Protein AF-A0A3C0I2M1-F1 (afdb_monomer)

Foldseek 3Di:
DKKKKFQEFDPQADLPQQLVLCCPQQVDDSVRSNVQSVCRVVRHMDIGDGPPVSPSVVSQVSNVVNGIDIDMQDPVNVVVVVVVVVVVVVVVVVVVVVVVVVVVVVVD

Secondary structure (DSSP, 8-state):
-EEEEEEEE-TT--HHHHHHHHHHHH---HHHHHHHHHHHHTT--EEEEE-GGG-HHHHHHHHHHTTEEEEEE-HHHHHHHHHHHHHHHHHHHHHHHHHHHHHHHTT-

Structure (mmCIF, N/CA/C/O backbone):
data_AF-A0A3C0I2M1-F1
#
_entry.id   AF-A0A3C0I2M1-F1
#
loop_
_atom_site.group_PDB
_atom_site.id
_atom_site.type_symbol
_atom_site.label_atom_id
_atom_site.label_alt_id
_atom_site.label_comp_id
_atom_site.label_asym_id
_atom_site.label_entity_id
_atom_site.label_seq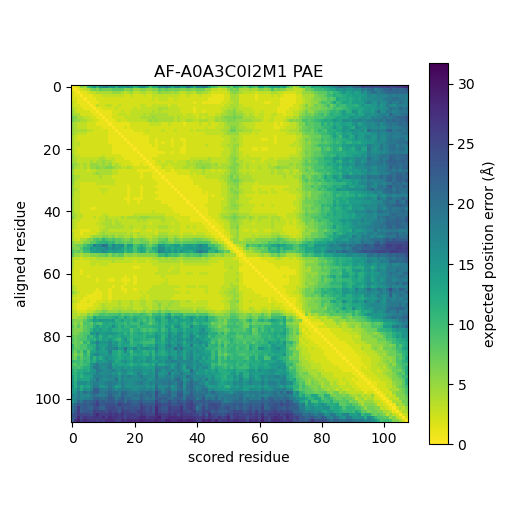_id
_atom_site.pdbx_PDB_ins_code
_atom_site.Cartn_x
_atom_site.Cartn_y
_atom_site.Cartn_z
_atom_site.occupancy
_atom_site.B_iso_or_equiv
_atom_site.auth_seq_id
_atom_site.auth_comp_id
_atom_site.auth_asym_id
_atom_site.auth_atom_id
_atom_site.pdbx_PDB_model_num
ATOM 1 N N . MET A 1 1 ? -0.843 17.897 -2.811 1.00 67.12 1 MET A N 1
ATOM 2 C CA . MET A 1 1 ? -0.129 16.607 -2.749 1.00 67.12 1 MET A CA 1
ATOM 3 C C . MET A 1 1 ? -1.148 15.492 -2.835 1.00 67.12 1 MET A C 1
ATOM 5 O O . MET A 1 1 ? -2.167 15.573 -2.156 1.00 67.12 1 MET A O 1
ATOM 9 N N . THR A 1 2 ? -0.895 14.501 -3.681 1.00 79.88 2 THR A N 1
ATOM 10 C CA . THR A 1 2 ? -1.776 13.345 -3.873 1.00 79.88 2 THR A CA 1
ATOM 11 C C . THR A 1 2 ? -1.114 12.144 -3.218 1.00 79.88 2 THR A C 1
ATOM 13 O O . THR A 1 2 ? 0.067 11.892 -3.444 1.00 79.88 2 THR A O 1
ATOM 16 N N . LYS A 1 3 ? -1.846 11.421 -2.372 1.00 86.94 3 LYS A N 1
ATOM 17 C CA . LYS A 1 3 ? -1.317 10.224 -1.718 1.00 86.94 3 LYS A CA 1
ATOM 18 C C . LYS A 1 3 ? -1.852 8.981 -2.406 1.00 86.94 3 LYS A C 1
ATOM 20 O O . LYS A 1 3 ? -3.033 8.921 -2.740 1.00 86.94 3 LYS A O 1
ATOM 25 N N . VAL A 1 4 ? -0.997 7.985 -2.582 1.00 91.00 4 VAL A N 1
ATOM 26 C CA . VAL A 1 4 ? -1.414 6.620 -2.900 1.00 91.00 4 VAL A CA 1
ATOM 27 C C . VAL A 1 4 ? -1.302 5.809 -1.622 1.00 91.00 4 VAL A C 1
ATOM 29 O O . VAL A 1 4 ? -0.255 5.813 -0.980 1.00 91.00 4 VAL A O 1
ATOM 32 N N . VAL A 1 5 ? -2.384 5.143 -1.237 1.00 92.88 5 VAL A N 1
ATOM 33 C CA . VAL A 1 5 ? -2.415 4.271 -0.064 1.00 92.88 5 VAL A CA 1
ATOM 34 C C . VAL A 1 5 ? -2.608 2.846 -0.536 1.00 92.88 5 VAL A C 1
ATOM 36 O O . VAL A 1 5 ? -3.647 2.537 -1.119 1.00 92.88 5 VAL A O 1
ATOM 39 N N . LEU A 1 6 ? -1.618 1.996 -0.285 1.00 94.94 6 LEU A N 1
ATOM 40 C CA . LEU A 1 6 ? -1.737 0.549 -0.447 1.00 94.94 6 LEU A CA 1
ATOM 41 C C . LEU A 1 6 ? -2.109 -0.033 0.913 1.00 94.94 6 LEU A C 1
ATOM 43 O O . LEU A 1 6 ? -1.462 0.292 1.905 1.00 94.94 6 LEU A O 1
ATOM 47 N N . TYR A 1 7 ? -3.167 -0.828 0.988 1.00 94.38 7 TYR A N 1
ATOM 48 C CA . TYR A 1 7 ? -3.694 -1.313 2.267 1.00 94.38 7 TYR A CA 1
ATOM 49 C C . TYR A 1 7 ? -3.889 -2.825 2.322 1.00 94.38 7 TYR A C 1
ATOM 51 O O . TYR A 1 7 ? -4.126 -3.342 3.406 1.00 94.38 7 TYR A O 1
ATOM 59 N N . ASP A 1 8 ? -3.793 -3.517 1.189 1.00 95.75 8 ASP A N 1
ATOM 60 C CA . ASP A 1 8 ? -3.903 -4.973 1.139 1.00 95.75 8 ASP A CA 1
ATOM 61 C C . ASP A 1 8 ? -3.156 -5.531 -0.085 1.00 95.75 8 ASP A C 1
ATOM 63 O O . ASP A 1 8 ? -2.612 -4.776 -0.903 1.00 95.75 8 ASP A O 1
ATOM 67 N N . TRP A 1 9 ? -3.127 -6.852 -0.219 1.00 96.62 9 TRP A N 1
ATOM 68 C CA . TRP A 1 9 ? -2.563 -7.573 -1.354 1.00 96.62 9 TRP A CA 1
ATOM 69 C C . TRP A 1 9 ? -3.404 -8.809 -1.691 1.00 96.62 9 TRP A C 1
ATOM 71 O O . TRP A 1 9 ? -4.152 -9.328 -0.870 1.00 96.62 9 TRP A O 1
ATOM 81 N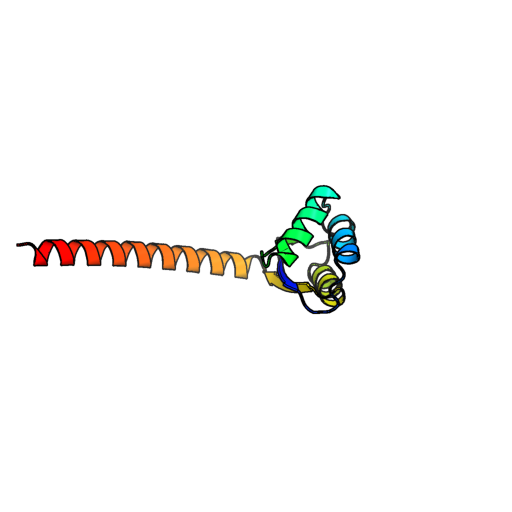 N . GLN A 1 10 ? -3.284 -9.293 -2.925 1.00 95.25 10 GLN A N 1
ATOM 82 C CA . GLN A 1 10 ? -4.031 -10.454 -3.417 1.00 95.25 10 GLN A CA 1
ATOM 83 C C . GLN A 1 10 ? -3.102 -11.582 -3.895 1.00 95.25 10 GLN A C 1
ATOM 85 O O . GLN A 1 10 ? -1.933 -11.325 -4.211 1.00 95.25 10 GLN A O 1
ATOM 90 N N . PRO A 1 11 ? -3.583 -12.840 -3.984 1.00 93.94 11 PRO A N 1
ATOM 91 C CA . PRO A 1 11 ? -2.798 -13.944 -4.530 1.00 93.94 11 PRO A CA 1
ATOM 92 C C . PRO A 1 11 ? -2.176 -13.598 -5.890 1.00 93.94 11 PRO A C 1
ATOM 94 O O . PRO A 1 11 ? -2.822 -13.006 -6.751 1.00 93.94 11 PRO A O 1
ATOM 97 N N . GLY A 1 12 ? -0.902 -13.955 -6.072 1.00 92.38 12 GLY A N 1
ATOM 98 C CA . GLY A 1 12 ? -0.101 -13.507 -7.219 1.00 92.38 12 GLY A CA 1
ATOM 99 C C . GLY A 1 12 ? 0.684 -12.213 -6.972 1.00 92.38 12 GLY A C 1
ATOM 100 O O . GLY A 1 12 ? 1.363 -11.738 -7.882 1.00 92.38 12 GLY A O 1
ATOM 101 N N . PHE A 1 13 ? 0.645 -11.667 -5.750 1.00 95.75 13 PHE A N 1
ATOM 102 C CA . PHE A 1 13 ? 1.383 -10.462 -5.385 1.00 95.75 13 PHE A CA 1
ATOM 103 C C . PHE A 1 13 ? 2.898 -10.574 -5.620 1.00 95.75 13 PHE A C 1
ATOM 105 O O . PHE A 1 13 ? 3.605 -11.391 -5.020 1.00 95.75 13 PHE A O 1
ATOM 112 N N . ASN A 1 14 ? 3.424 -9.693 -6.472 1.00 96.31 14 ASN A N 1
ATOM 113 C CA . ASN A 1 14 ? 4.830 -9.670 -6.846 1.00 96.31 14 ASN A CA 1
ATOM 114 C C . ASN A 1 14 ? 5.624 -8.668 -5.996 1.00 96.31 14 ASN A C 1
ATOM 116 O O . ASN A 1 14 ? 5.894 -7.532 -6.398 1.00 96.31 14 ASN A O 1
ATOM 120 N N . LYS A 1 15 ? 6.083 -9.140 -4.832 1.00 94.25 15 LYS A N 1
ATOM 121 C CA . LYS A 1 15 ? 6.893 -8.363 -3.878 1.00 94.25 15 LYS A CA 1
ATOM 122 C C . LYS A 1 15 ? 8.157 -7.736 -4.485 1.00 94.25 15 LYS A C 1
ATOM 124 O O . LYS A 1 15 ? 8.544 -6.629 -4.113 1.00 94.25 15 LYS A O 1
ATOM 129 N N . VAL A 1 16 ? 8.810 -8.427 -5.424 1.00 95.62 16 VAL A N 1
ATOM 130 C CA . VAL A 1 16 ? 10.063 -7.958 -6.044 1.00 95.62 16 VAL A CA 1
ATOM 131 C C . VAL A 1 16 ? 9.776 -6.817 -7.012 1.00 95.62 16 VAL A C 1
ATOM 133 O O . VAL A 1 16 ? 10.491 -5.813 -7.019 1.00 95.62 16 VAL A O 1
ATOM 136 N N . ALA A 1 17 ? 8.719 -6.950 -7.812 1.00 95.69 17 ALA A N 1
ATOM 137 C CA . ALA A 1 17 ? 8.294 -5.900 -8.721 1.00 95.69 17 ALA A CA 1
ATOM 138 C C . ALA A 1 17 ? 7.777 -4.673 -7.960 1.00 95.69 17 ALA A C 1
ATOM 140 O O . ALA A 1 17 ? 8.145 -3.560 -8.330 1.00 95.69 17 ALA A O 1
ATOM 141 N N . LEU A 1 18 ? 7.030 -4.850 -6.858 1.00 94.75 18 LEU A N 1
ATOM 142 C CA . LEU A 1 18 ? 6.574 -3.709 -6.057 1.00 94.75 18 LEU A CA 1
ATOM 143 C C . LEU A 1 18 ? 7.760 -2.973 -5.421 1.00 94.75 18 LEU A C 1
ATOM 145 O O . LEU A 1 18 ? 7.818 -1.747 -5.463 1.00 94.75 18 LEU A O 1
ATOM 149 N N . ASN A 1 19 ? 8.753 -3.700 -4.902 1.00 96.12 19 ASN A N 1
ATOM 150 C CA . ASN A 1 19 ? 9.980 -3.085 -4.394 1.00 96.12 19 ASN A CA 1
ATOM 151 C C . ASN A 1 19 ? 10.671 -2.223 -5.468 1.00 96.12 19 ASN A C 1
ATOM 153 O O . ASN A 1 19 ? 11.060 -1.090 -5.193 1.00 96.12 19 ASN A O 1
ATOM 157 N N . ARG A 1 20 ? 10.782 -2.728 -6.705 1.00 95.25 20 ARG A N 1
ATOM 158 C CA . ARG A 1 20 ? 11.337 -1.963 -7.835 1.00 95.25 20 ARG A CA 1
ATOM 159 C C . ARG A 1 20 ? 10.483 -0.740 -8.170 1.00 95.25 20 ARG A C 1
ATOM 161 O O . ARG A 1 20 ? 11.044 0.330 -8.380 1.00 95.25 20 ARG A O 1
ATOM 168 N N . LEU A 1 21 ? 9.156 -0.879 -8.172 1.00 93.31 21 LEU A N 1
ATOM 169 C CA . LEU A 1 21 ? 8.222 0.219 -8.425 1.00 93.31 21 LEU A CA 1
ATOM 170 C C . LEU A 1 21 ? 8.413 1.358 -7.410 1.00 93.31 21 LEU A C 1
ATOM 172 O O . LEU A 1 21 ? 8.581 2.509 -7.807 1.00 93.31 21 LEU A O 1
ATOM 176 N N . LEU A 1 22 ? 8.481 1.035 -6.114 1.00 92.31 22 LEU A N 1
ATOM 177 C CA . LEU A 1 22 ? 8.697 2.008 -5.033 1.00 92.31 22 LEU A CA 1
ATOM 178 C C . LEU A 1 22 ? 10.029 2.752 -5.168 1.00 92.31 22 LEU A C 1
ATOM 180 O O . LEU A 1 22 ? 10.103 3.961 -4.951 1.00 92.31 22 LEU A O 1
ATOM 184 N N . ARG A 1 23 ? 11.090 2.041 -5.550 1.00 92.94 23 ARG A N 1
ATOM 185 C CA . ARG A 1 23 ? 12.411 2.647 -5.750 1.00 92.94 23 ARG A CA 1
ATOM 186 C C . ARG A 1 23 ? 12.432 3.579 -6.955 1.00 92.94 23 ARG A C 1
ATOM 188 O O . ARG A 1 23 ? 12.973 4.673 -6.862 1.00 92.94 23 ARG A O 1
ATOM 195 N N . ASN A 1 24 ? 11.829 3.152 -8.062 1.00 90.44 24 ASN A N 1
ATOM 196 C CA . ASN A 1 24 ? 11.903 3.869 -9.333 1.00 90.44 24 ASN A CA 1
ATOM 197 C C . ASN A 1 24 ? 10.948 5.064 -9.403 1.00 90.44 24 ASN A C 1
ATOM 199 O O . ASN A 1 24 ? 11.286 6.069 -10.016 1.00 90.44 24 ASN A O 1
ATOM 203 N N . GLN A 1 25 ? 9.749 4.940 -8.827 1.00 88.12 25 GLN A N 1
ATOM 204 C CA . GLN A 1 25 ? 8.689 5.943 -8.982 1.00 88.12 25 GLN A CA 1
ATOM 205 C C . GLN A 1 25 ? 8.414 6.757 -7.712 1.00 88.12 25 GLN A C 1
ATOM 207 O O . GLN A 1 25 ? 7.815 7.823 -7.803 1.00 88.12 25 GLN A O 1
ATOM 212 N N . ALA A 1 26 ? 8.847 6.288 -6.537 1.00 84.62 26 ALA A N 1
ATOM 213 C CA . ALA A 1 26 ? 8.617 6.976 -5.264 1.00 84.62 26 ALA A CA 1
ATOM 214 C C . ALA A 1 26 ? 9.916 7.336 -4.515 1.00 84.62 26 ALA A C 1
ATOM 216 O O . ALA A 1 26 ? 9.859 7.775 -3.369 1.00 84.62 26 ALA A O 1
ATOM 217 N N . ASN A 1 27 ? 11.085 7.174 -5.152 1.00 86.81 27 ASN A N 1
ATOM 218 C CA . ASN A 1 27 ? 12.410 7.496 -4.599 1.00 86.81 27 ASN A CA 1
ATOM 219 C C . ASN A 1 27 ? 12.750 6.776 -3.281 1.00 86.81 27 ASN A C 1
ATOM 221 O O . ASN A 1 27 ? 13.534 7.273 -2.470 1.00 86.81 27 ASN A O 1
ATOM 225 N N . TYR A 1 28 ? 12.190 5.586 -3.051 1.00 90.00 28 TYR A N 1
ATOM 226 C CA . TYR A 1 28 ? 12.541 4.796 -1.873 1.00 90.00 28 TYR A CA 1
ATOM 227 C C . TYR A 1 28 ? 13.956 4.225 -2.024 1.00 90.00 28 TYR A C 1
ATOM 229 O O . TYR A 1 28 ? 14.352 3.751 -3.092 1.00 90.00 28 TYR A O 1
ATOM 237 N N . SER A 1 29 ? 14.706 4.180 -0.921 1.00 93.94 29 SER A N 1
ATOM 238 C CA . SER A 1 29 ? 15.910 3.348 -0.852 1.00 93.94 29 SER A CA 1
ATOM 239 C C . SER A 1 29 ? 15.535 1.861 -0.940 1.00 93.94 29 SER A C 1
ATOM 241 O O . SER A 1 29 ? 14.384 1.482 -0.711 1.00 93.94 29 SER A O 1
ATOM 243 N N . LEU A 1 30 ? 16.502 0.985 -1.226 1.00 94.25 30 LEU A N 1
ATOM 244 C CA . LEU A 1 30 ? 16.251 -0.461 -1.231 1.00 94.25 30 LEU A CA 1
ATOM 245 C C . LEU A 1 30 ? 15.719 -0.959 0.123 1.00 94.25 30 LEU A C 1
ATOM 247 O O . LEU A 1 30 ? 14.763 -1.735 0.153 1.00 94.25 30 LEU A O 1
ATOM 251 N N . ALA A 1 31 ? 16.320 -0.495 1.222 1.00 95.62 31 ALA A N 1
ATOM 252 C CA . ALA A 1 31 ? 15.920 -0.869 2.574 1.00 95.62 31 ALA A CA 1
ATOM 253 C C . ALA A 1 31 ? 14.499 -0.377 2.886 1.00 95.62 31 ALA A C 1
ATOM 255 O O . ALA A 1 31 ? 13.654 -1.169 3.298 1.00 95.62 31 ALA A O 1
ATOM 256 N N . SER A 1 32 ? 14.206 0.893 2.589 1.00 93.69 32 SER A N 1
ATOM 257 C CA . SER A 1 32 ? 12.881 1.487 2.803 1.00 93.69 32 SER A CA 1
ATOM 258 C C . SER A 1 32 ? 11.806 0.795 1.962 1.00 93.69 32 SER A C 1
ATOM 260 O O . SER A 1 32 ? 10.730 0.489 2.463 1.00 93.69 32 SER A O 1
ATOM 262 N N . ALA A 1 33 ? 12.094 0.500 0.690 1.00 93.88 33 ALA A N 1
ATOM 263 C CA . ALA A 1 33 ? 11.164 -0.204 -0.190 1.00 93.88 33 ALA A CA 1
ATOM 264 C C . ALA A 1 33 ? 10.916 -1.644 0.276 1.00 93.88 33 ALA A C 1
ATOM 266 O O . ALA A 1 33 ? 9.802 -2.147 0.166 1.00 93.88 33 ALA A O 1
ATOM 267 N N . LYS A 1 34 ? 11.947 -2.321 0.800 1.00 95.06 34 LYS A N 1
ATOM 268 C CA . LYS A 1 34 ? 11.803 -3.669 1.357 1.00 95.06 34 LYS A CA 1
ATOM 269 C C . LYS A 1 34 ? 10.899 -3.641 2.584 1.00 95.06 34 LYS A C 1
ATOM 271 O O . LYS A 1 34 ? 9.924 -4.378 2.620 1.00 95.06 34 LYS A O 1
ATOM 276 N N . GLN A 1 35 ? 11.183 -2.748 3.526 1.00 95.81 35 GLN A N 1
ATOM 277 C CA . GLN A 1 35 ? 10.382 -2.592 4.734 1.00 95.81 35 GLN A CA 1
ATOM 278 C C . GLN A 1 35 ? 8.921 -2.250 4.415 1.00 95.81 35 GLN A C 1
ATOM 280 O O . GLN A 1 35 ? 8.015 -2.778 5.052 1.00 95.81 35 GLN A O 1
ATOM 285 N N . ALA A 1 36 ? 8.684 -1.401 3.415 1.00 93.75 36 ALA A N 1
ATOM 286 C CA . ALA A 1 36 ? 7.347 -1.032 2.964 1.00 93.75 36 ALA A CA 1
ATOM 287 C C . ALA A 1 36 ? 6.557 -2.233 2.416 1.00 93.75 36 ALA A C 1
ATOM 289 O O . ALA A 1 36 ? 5.395 -2.422 2.767 1.00 93.75 36 ALA A O 1
ATOM 290 N N . VAL A 1 37 ? 7.196 -3.065 1.589 1.00 94.88 37 VAL A N 1
ATOM 291 C CA . VAL A 1 37 ? 6.581 -4.287 1.050 1.00 94.88 37 VAL A CA 1
ATOM 292 C C . VAL A 1 37 ? 6.333 -5.314 2.155 1.00 94.88 37 VAL A C 1
ATOM 294 O O . VAL A 1 37 ? 5.254 -5.893 2.203 1.00 94.88 37 VAL A O 1
ATOM 297 N N . ASP A 1 38 ? 7.296 -5.513 3.056 1.00 95.69 38 ASP A N 1
ATOM 298 C CA . ASP A 1 38 ? 7.147 -6.434 4.188 1.00 95.69 38 ASP A CA 1
ATOM 299 C C . ASP A 1 38 ? 6.009 -5.971 5.122 1.00 95.69 38 ASP A C 1
ATOM 301 O O . ASP A 1 38 ? 5.177 -6.774 5.529 1.00 95.69 38 ASP A O 1
ATOM 305 N N . SER A 1 39 ? 5.886 -4.660 5.365 1.00 93.75 39 SER A N 1
ATOM 306 C CA . SER A 1 39 ? 4.780 -4.087 6.148 1.00 93.75 39 SER A CA 1
ATOM 307 C C . SER A 1 39 ? 3.419 -4.340 5.495 1.00 93.75 39 SER A C 1
ATOM 309 O O . SER A 1 39 ? 2.466 -4.686 6.189 1.00 93.75 39 SER A O 1
ATOM 311 N N . LEU A 1 40 ? 3.325 -4.214 4.166 1.00 94.62 40 LEU A N 1
ATOM 312 C CA . LEU A 1 40 ? 2.094 -4.514 3.429 1.00 94.62 40 LEU A CA 1
ATOM 313 C C . LEU A 1 40 ? 1.709 -5.996 3.547 1.00 94.62 40 LEU A C 1
ATOM 315 O O . LEU A 1 40 ? 0.536 -6.317 3.715 1.00 94.62 40 LEU A O 1
ATOM 319 N N . LEU A 1 41 ? 2.696 -6.896 3.517 1.00 93.50 41 LEU A N 1
ATOM 320 C CA . LEU A 1 41 ? 2.478 -8.332 3.720 1.00 93.50 41 LEU A CA 1
ATOM 321 C C . LEU A 1 41 ? 2.003 -8.663 5.142 1.00 93.50 41 LEU A C 1
ATOM 323 O O . LEU A 1 41 ? 1.227 -9.597 5.319 1.00 93.50 41 LEU A O 1
ATOM 327 N N . GLU A 1 42 ? 2.421 -7.880 6.136 1.00 94.94 42 GLU A N 1
ATOM 328 C CA . GLU A 1 42 ? 1.938 -7.953 7.522 1.00 94.94 42 GLU A CA 1
ATOM 329 C C . GLU A 1 42 ? 0.539 -7.330 7.717 1.00 94.94 42 GLU A C 1
ATOM 331 O O . GLU A 1 42 ? 0.060 -7.238 8.847 1.00 94.94 42 GLU A O 1
ATOM 336 N N . GLY A 1 43 ? -0.119 -6.874 6.645 1.00 92.44 43 GLY A N 1
ATOM 337 C CA . GLY A 1 43 ? -1.440 -6.241 6.700 1.00 92.44 43 GLY A CA 1
ATOM 338 C C . GLY A 1 43 ? -1.411 -4.777 7.147 1.00 92.44 43 GLY A C 1
ATOM 339 O O . GLY A 1 43 ? -2.449 -4.208 7.487 1.00 92.44 43 GLY A O 1
ATOM 340 N N . LYS A 1 44 ? -0.235 -4.139 7.170 1.00 93.56 44 LYS A N 1
ATOM 341 C CA . LYS A 1 44 ? -0.118 -2.704 7.454 1.00 93.56 44 LYS A CA 1
ATOM 342 C C . LYS A 1 44 ? -0.338 -1.901 6.179 1.00 93.56 44 LYS A C 1
ATOM 344 O O . LYS A 1 44 ? 0.069 -2.294 5.090 1.00 93.56 44 LYS A O 1
ATOM 349 N N . SER A 1 45 ? -0.930 -0.720 6.330 1.00 91.69 45 SER A N 1
ATOM 350 C CA . SER A 1 45 ? -1.072 0.212 5.212 1.00 91.69 45 SER A CA 1
ATOM 351 C C . SER A 1 45 ? 0.226 0.973 4.938 1.00 91.69 45 SER A C 1
ATOM 353 O O . SER A 1 45 ? 0.984 1.313 5.848 1.00 91.69 45 SER A O 1
ATOM 355 N N . LEU A 1 46 ? 0.470 1.244 3.661 1.00 91.31 46 LEU A N 1
ATOM 356 C CA . LEU A 1 46 ? 1.595 2.008 3.153 1.00 91.31 46 LEU A CA 1
ATOM 357 C C . LEU A 1 46 ? 1.078 3.287 2.496 1.00 91.31 46 LEU A C 1
ATOM 359 O O . LEU A 1 46 ? 0.383 3.237 1.480 1.00 91.31 46 LEU A O 1
ATOM 363 N N . GLU A 1 47 ? 1.457 4.434 3.055 1.0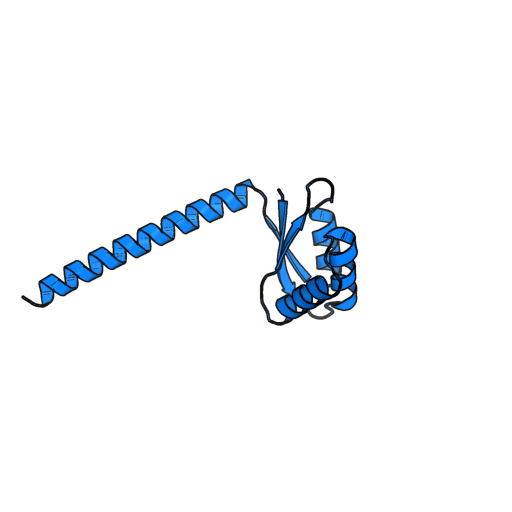0 91.19 47 GLU A N 1
ATOM 364 C CA . GLU A 1 47 ? 1.194 5.743 2.460 1.00 91.19 47 GLU A CA 1
ATOM 365 C C . GLU A 1 47 ? 2.384 6.202 1.622 1.00 91.19 47 GLU A C 1
ATOM 367 O O . GLU A 1 47 ? 3.508 6.310 2.112 1.00 91.19 47 GLU A O 1
ATOM 372 N N . ILE A 1 48 ? 2.121 6.518 0.359 1.00 88.88 48 ILE A N 1
ATOM 373 C CA . ILE A 1 48 ? 3.126 6.958 -0.600 1.00 88.88 48 ILE A CA 1
ATOM 374 C C . ILE A 1 48 ? 2.724 8.345 -1.074 1.00 88.88 48 ILE A C 1
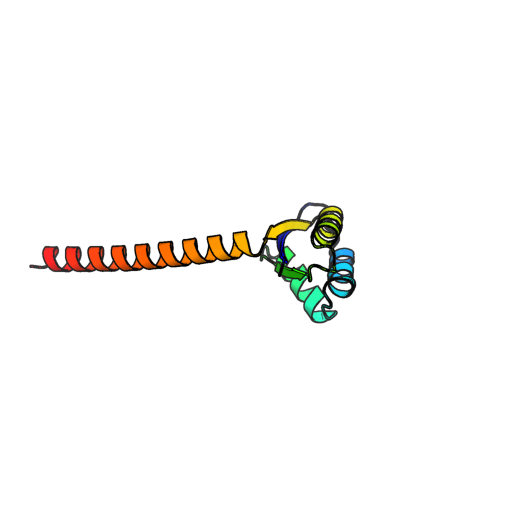ATOM 376 O O . ILE A 1 48 ? 1.657 8.542 -1.664 1.00 88.88 48 ILE A O 1
ATOM 380 N N . VAL A 1 49 ? 3.579 9.327 -0.803 1.00 83.25 49 VAL A N 1
ATOM 381 C CA . VAL A 1 49 ? 3.404 10.679 -1.332 1.00 83.25 49 VAL A CA 1
ATOM 382 C C . VAL A 1 49 ? 3.948 10.681 -2.752 1.00 83.25 49 VAL A C 1
ATOM 384 O O . VAL A 1 49 ? 5.155 10.603 -2.957 1.00 83.25 49 VAL A O 1
ATOM 387 N N . VAL A 1 50 ? 3.048 10.746 -3.730 1.00 78.00 50 VAL A N 1
ATOM 388 C CA . VAL A 1 50 ? 3.417 10.827 -5.143 1.00 78.00 50 VAL A CA 1
ATOM 389 C C . VAL A 1 50 ? 3.184 12.261 -5.584 1.00 78.00 50 VAL A C 1
ATOM 391 O O . VAL A 1 50 ? 2.081 12.799 -5.438 1.00 78.00 50 VAL A O 1
ATOM 394 N N . ASP A 1 51 ? 4.227 12.909 -6.097 1.00 73.06 51 ASP A N 1
ATOM 395 C CA . ASP A 1 51 ? 4.054 14.248 -6.642 1.00 73.06 51 ASP A CA 1
ATOM 396 C C . ASP A 1 51 ? 3.104 14.195 -7.849 1.00 73.06 51 ASP A C 1
ATOM 398 O O . ASP A 1 51 ? 3.028 13.215 -8.590 1.00 73.06 51 ASP A O 1
ATOM 402 N N . SER A 1 52 ? 2.347 15.263 -8.046 1.00 65.44 52 SER A N 1
ATOM 403 C CA . SER A 1 52 ? 1.331 15.403 -9.090 1.00 65.44 52 SER A CA 1
ATOM 404 C C . SER A 1 52 ? 1.923 15.153 -10.485 1.00 65.44 52 SER A C 1
ATOM 406 O O . SER A 1 52 ? 1.256 14.587 -11.351 1.00 65.44 52 SER A O 1
ATOM 408 N N . ALA A 1 53 ? 3.201 15.504 -10.671 1.00 64.06 53 ALA A N 1
ATOM 409 C CA . ALA A 1 53 ? 3.978 15.244 -11.882 1.00 64.06 53 ALA A CA 1
ATOM 410 C C . ALA A 1 53 ? 4.202 13.742 -12.166 1.00 64.06 53 ALA A C 1
ATOM 412 O O . ALA A 1 53 ? 4.323 13.346 -13.323 1.00 64.06 53 ALA A O 1
ATOM 413 N N . TYR A 1 54 ? 4.190 12.894 -11.134 1.00 64.38 54 TYR A N 1
ATOM 414 C CA . TYR A 1 54 ? 4.489 11.458 -11.202 1.00 64.38 54 TYR A CA 1
ATOM 415 C C . TYR A 1 54 ? 3.260 10.571 -11.448 1.00 64.38 54 TYR A C 1
ATOM 417 O O . TYR A 1 54 ? 3.318 9.360 -11.267 1.00 64.38 54 TYR A O 1
ATOM 425 N N . ARG A 1 55 ? 2.143 11.154 -11.905 1.00 83.19 55 ARG A N 1
ATOM 426 C CA . ARG A 1 55 ? 0.925 10.429 -12.315 1.00 83.19 55 ARG A CA 1
ATOM 427 C C . ARG A 1 55 ? 0.481 9.385 -11.267 1.00 83.19 55 ARG A C 1
ATOM 429 O O . ARG A 1 55 ? 0.539 8.187 -11.537 1.00 83.19 55 ARG A O 1
ATOM 436 N N . PRO A 1 56 ? -0.071 9.811 -10.116 1.00 87.31 56 PRO A N 1
ATOM 437 C CA . PRO A 1 56 ? -0.502 8.913 -9.033 1.00 87.31 56 PRO A CA 1
ATOM 438 C C . PRO A 1 56 ? -1.413 7.754 -9.478 1.00 87.31 56 PRO A C 1
ATOM 440 O O . PRO A 1 56 ? -1.369 6.668 -8.909 1.00 87.31 56 PRO A O 1
ATOM 443 N N . LYS A 1 57 ? -2.218 7.970 -10.530 1.00 89.44 57 LYS A N 1
ATOM 444 C CA . LYS A 1 57 ? -3.044 6.932 -11.170 1.00 89.44 57 LYS A CA 1
ATOM 445 C C . LYS A 1 57 ? -2.222 5.846 -11.861 1.00 89.44 57 LYS A C 1
ATOM 447 O O 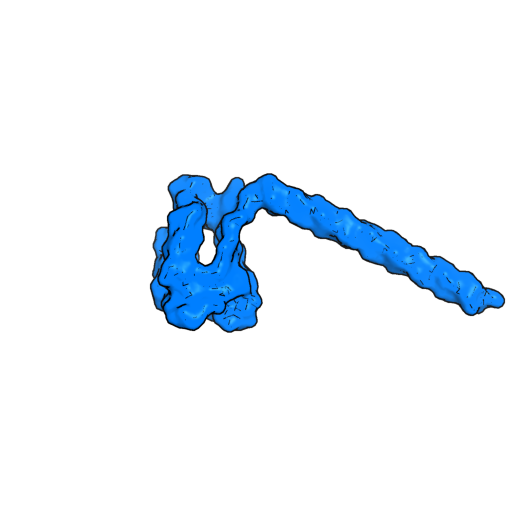. LYS A 1 57 ? -2.562 4.680 -11.729 1.00 89.44 57 LYS A O 1
ATOM 452 N N . ALA A 1 58 ? -1.163 6.217 -12.579 1.00 90.25 58 ALA A N 1
ATOM 453 C CA . ALA A 1 58 ? -0.288 5.253 -13.240 1.00 90.25 58 ALA A CA 1
ATOM 454 C C . ALA A 1 58 ? 0.439 4.395 -12.200 1.00 90.25 58 ALA A C 1
ATOM 456 O O . ALA A 1 58 ? 0.368 3.176 -12.278 1.00 90.25 58 ALA A O 1
ATOM 457 N N . PHE A 1 59 ? 0.997 5.030 -11.163 1.00 91.88 59 PHE A N 1
ATOM 458 C CA . PHE A 1 59 ? 1.616 4.316 -10.045 1.00 91.88 59 PHE A CA 1
ATOM 459 C C . PHE A 1 59 ? 0.649 3.312 -9.396 1.00 91.88 59 PHE A C 1
ATOM 461 O O . PHE A 1 59 ? 1.008 2.159 -9.167 1.00 91.88 59 PHE A O 1
ATOM 468 N N . LEU A 1 60 ? -0.591 3.733 -9.102 1.00 93.62 60 LEU A N 1
ATOM 469 C CA . LEU A 1 60 ? -1.585 2.844 -8.499 1.00 93.62 60 LEU A CA 1
ATOM 470 C C . LEU A 1 60 ? -1.949 1.684 -9.438 1.00 93.62 60 LEU A C 1
ATOM 472 O O . LEU A 1 60 ? -2.038 0.552 -8.979 1.00 93.62 60 LEU A O 1
ATOM 476 N N . ASN A 1 61 ? -2.130 1.943 -10.734 1.00 94.44 61 ASN A N 1
ATOM 477 C CA . ASN A 1 61 ? -2.435 0.896 -11.711 1.00 94.44 61 ASN A CA 1
ATOM 478 C C . ASN A 1 61 ? -1.298 -0.126 -11.820 1.00 94.44 61 ASN A C 1
ATOM 480 O O . ASN A 1 61 ? -1.560 -1.328 -11.815 1.00 94.44 61 ASN A O 1
ATOM 484 N N . ASP A 1 62 ? -0.049 0.344 -11.856 1.00 94.44 62 ASP A N 1
ATOM 485 C CA . ASP A 1 62 ?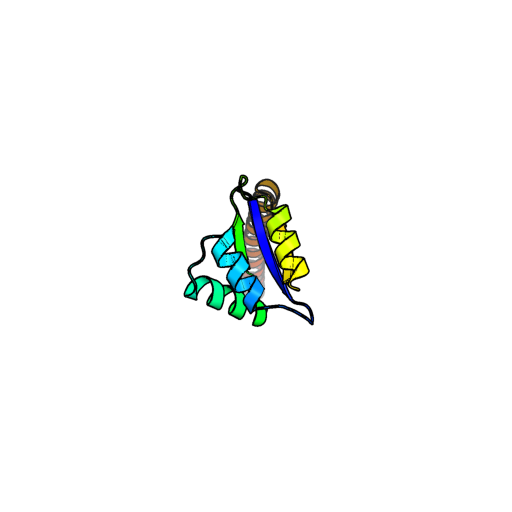 1.129 -0.518 -11.834 1.00 94.44 62 ASP A CA 1
ATOM 486 C C . ASP A 1 62 ? 1.120 -1.368 -10.559 1.00 94.44 62 ASP A C 1
ATOM 488 O O . ASP A 1 62 ? 1.195 -2.590 -10.637 1.00 94.44 62 ASP A O 1
ATOM 492 N N . ALA A 1 63 ? 0.925 -0.758 -9.386 1.00 93.81 63 ALA A N 1
ATOM 493 C CA . ALA A 1 63 ? 0.856 -1.481 -8.116 1.00 93.81 63 ALA A CA 1
ATOM 494 C C . ALA A 1 63 ? -0.271 -2.534 -8.096 1.00 93.81 63 ALA A C 1
ATOM 496 O O . ALA A 1 63 ? -0.045 -3.660 -7.647 1.00 93.81 63 ALA A O 1
ATOM 497 N N . ILE A 1 64 ? -1.453 -2.209 -8.631 1.00 95.12 64 ILE A N 1
ATOM 498 C CA . ILE A 1 64 ? -2.589 -3.139 -8.737 1.00 95.12 64 ILE A CA 1
ATOM 499 C C . ILE A 1 64 ? -2.262 -4.314 -9.660 1.00 95.12 64 ILE A C 1
ATOM 501 O O . ILE A 1 64 ? -2.539 -5.461 -9.312 1.00 95.12 64 ILE A O 1
ATOM 505 N N . SER A 1 65 ? -1.611 -4.061 -10.800 1.00 96.00 65 SER A N 1
ATOM 506 C CA . SER A 1 65 ? -1.171 -5.122 -11.720 1.00 96.00 65 SER A CA 1
ATOM 507 C C . SER A 1 65 ? -0.184 -6.101 -11.073 1.00 96.00 65 SER A C 1
ATOM 509 O O . SER A 1 65 ? -0.110 -7.266 -11.458 1.00 96.00 65 SER A O 1
ATOM 511 N N . LEU A 1 66 ? 0.540 -5.642 -10.048 1.00 95.94 66 LEU A N 1
ATOM 512 C CA . LEU A 1 66 ? 1.464 -6.447 -9.256 1.00 95.94 66 LEU A CA 1
ATOM 513 C C . LEU A 1 66 ? 0.782 -7.165 -8.087 1.00 95.94 66 LEU A C 1
ATOM 515 O O . LEU A 1 66 ? 1.476 -7.816 -7.312 1.00 95.94 66 LEU A O 1
ATOM 519 N N . GLY A 1 67 ? -0.539 -7.049 -7.945 1.00 94.88 67 GLY A N 1
ATOM 520 C CA . GLY A 1 67 ? -1.329 -7.685 -6.894 1.00 94.88 67 GLY A CA 1
ATOM 521 C C . GLY A 1 67 ? -1.458 -6.874 -5.604 1.00 94.88 67 GLY A C 1
ATOM 522 O O . GLY A 1 67 ? -1.821 -7.447 -4.582 1.00 94.88 67 GLY A O 1
ATOM 523 N N . ALA A 1 68 ? -1.132 -5.578 -5.605 1.00 95.44 68 ALA A N 1
ATOM 524 C CA . ALA A 1 68 ? -1.445 -4.705 -4.475 1.00 95.44 68 ALA A CA 1
ATOM 525 C C . ALA A 1 68 ? -2.901 -4.223 -4.550 1.00 95.44 68 ALA A C 1
ATOM 527 O O . ALA A 1 68 ? -3.472 -4.084 -5.629 1.00 95.44 68 ALA A O 1
ATOM 528 N N . VAL A 1 69 ? -3.486 -3.889 -3.407 1.00 95.50 69 VAL A N 1
ATOM 529 C CA . VAL A 1 69 ? -4.792 -3.235 -3.317 1.00 95.50 69 VAL A CA 1
ATOM 530 C C . VAL A 1 69 ? -4.588 -1.859 -2.705 1.00 95.50 69 VAL A C 1
ATOM 532 O O . VAL A 1 69 ? -3.929 -1.705 -1.673 1.00 95.50 69 VAL A O 1
ATOM 535 N N . GLY A 1 70 ? -5.136 -0.834 -3.350 1.00 94.25 70 GLY A N 1
ATOM 536 C CA . GLY A 1 70 ? -4.921 0.534 -2.914 1.00 94.25 70 GLY A CA 1
ATOM 537 C C . GLY A 1 70 ? -5.905 1.536 -3.487 1.00 94.25 70 GLY A C 1
ATOM 538 O O . GLY A 1 70 ? -6.734 1.225 -4.339 1.00 94.25 70 GLY A O 1
ATOM 539 N N . LYS A 1 71 ? -5.791 2.771 -3.006 1.00 92.94 71 LYS A N 1
ATOM 540 C CA . LYS A 1 71 ? -6.598 3.910 -3.445 1.00 92.94 71 LYS A CA 1
ATOM 541 C C . LYS A 1 71 ? -5.770 5.184 -3.501 1.00 92.94 71 LYS A C 1
ATOM 543 O O . LYS A 1 71 ? -4.776 5.334 -2.792 1.00 92.94 71 LYS A O 1
ATOM 548 N N . ILE A 1 72 ? -6.215 6.125 -4.324 1.00 90.62 72 ILE A N 1
ATOM 549 C CA . ILE A 1 72 ? -5.709 7.495 -4.297 1.00 90.62 72 ILE A CA 1
ATOM 550 C C . ILE A 1 72 ? -6.525 8.284 -3.286 1.00 90.62 72 ILE A C 1
ATOM 552 O O . ILE A 1 72 ? -7.751 8.218 -3.296 1.00 90.62 72 ILE A O 1
ATOM 556 N N . ILE A 1 73 ? -5.833 9.043 -2.447 1.00 86.38 73 ILE A N 1
ATOM 557 C CA . ILE A 1 73 ? -6.437 10.029 -1.565 1.00 86.38 73 ILE A CA 1
ATOM 558 C C . ILE A 1 73 ? -5.987 11.406 -2.043 1.00 86.38 73 ILE A C 1
ATOM 560 O O . ILE A 1 73 ? -4.790 11.723 -2.071 1.00 86.38 73 ILE A O 1
ATOM 564 N N . THR A 1 74 ? -6.955 12.215 -2.464 1.00 81.44 74 THR A N 1
ATOM 565 C CA . THR A 1 74 ? -6.711 13.614 -2.820 1.00 81.44 74 THR A CA 1
ATOM 566 C C . THR A 1 74 ? -6.533 14.461 -1.562 1.00 81.44 74 THR A C 1
ATOM 568 O O . THR A 1 74 ? -6.861 14.048 -0.449 1.00 81.44 74 THR A O 1
ATOM 571 N N . ARG A 1 75 ? -5.994 15.672 -1.728 1.00 74.06 75 ARG A N 1
ATOM 572 C CA . ARG A 1 75 ? -5.852 16.630 -0.626 1.00 74.06 75 ARG A CA 1
ATOM 573 C C . ARG A 1 75 ? -7.194 16.895 0.068 1.00 74.06 75 ARG A C 1
ATOM 575 O O . ARG A 1 75 ? -7.259 16.796 1.283 1.00 74.06 75 ARG A O 1
ATOM 582 N N . GLU A 1 76 ? -8.238 17.130 -0.719 1.00 76.12 76 GLU A N 1
ATOM 583 C CA . GLU A 1 76 ? -9.598 17.382 -0.236 1.00 76.12 76 GLU A CA 1
ATOM 584 C C . GLU A 1 76 ? -10.139 16.214 0.601 1.00 76.12 76 GLU A C 1
ATOM 586 O O . GLU A 1 76 ? -10.625 16.412 1.709 1.00 76.12 76 GLU A O 1
ATOM 591 N N . GLN A 1 77 ? -9.958 14.974 0.136 1.00 75.56 77 GLN A N 1
ATOM 592 C CA . GLN A 1 77 ? -10.370 13.789 0.892 1.00 75.56 77 GLN A CA 1
ATOM 593 C C . GLN A 1 77 ? -9.582 13.621 2.198 1.00 75.56 77 GLN A C 1
ATOM 595 O O . GLN A 1 77 ? -10.139 13.165 3.191 1.00 75.56 77 GLN A O 1
ATOM 600 N N . ASN A 1 78 ? -8.294 13.981 2.218 1.00 73.81 78 ASN A N 1
ATOM 601 C CA . ASN A 1 78 ? -7.485 13.957 3.440 1.00 73.81 78 ASN A CA 1
ATOM 602 C C . ASN A 1 78 ? -7.912 15.034 4.443 1.00 73.81 78 ASN A C 1
ATOM 604 O O . ASN A 1 78 ? -7.939 14.756 5.640 1.00 73.81 78 ASN A O 1
ATOM 608 N N . GLU A 1 79 ? -8.231 16.239 3.969 1.00 78.88 79 GLU A N 1
ATOM 609 C CA . GLU A 1 79 ? -8.726 17.337 4.806 1.00 78.88 79 GLU A CA 1
ATOM 610 C C . GLU A 1 79 ? -10.076 16.957 5.433 1.00 78.88 79 GLU A C 1
ATOM 612 O O . GLU A 1 79 ? -10.205 16.985 6.656 1.00 78.88 79 GLU A O 1
ATOM 617 N N . GLN A 1 80 ? -11.011 16.428 4.637 1.00 80.69 80 GLN A N 1
ATOM 618 C CA . GLN A 1 80 ? -12.285 15.892 5.135 1.00 80.69 80 GLN A CA 1
ATOM 619 C C . GLN A 1 80 ? -12.084 14.772 6.170 1.00 80.69 80 GLN A C 1
ATOM 621 O O . GLN A 1 80 ? -12.747 14.742 7.207 1.00 80.69 80 GLN A O 1
ATOM 626 N N . LEU A 1 81 ? -11.142 13.850 5.938 1.00 79.81 81 LEU A N 1
ATOM 627 C CA . LEU A 1 81 ? -10.858 12.775 6.892 1.00 79.81 81 LEU A CA 1
ATOM 628 C C . LEU A 1 81 ? -10.280 13.310 8.214 1.00 79.81 81 LEU A C 1
ATOM 630 O O . LEU A 1 81 ? -10.563 12.758 9.279 1.00 79.81 81 LEU A O 1
ATOM 634 N N . ALA A 1 82 ? -9.457 14.361 8.158 1.00 81.25 82 ALA A N 1
ATOM 635 C CA . ALA A 1 82 ? -8.880 15.003 9.336 1.00 81.25 82 ALA A CA 1
ATOM 636 C C . ALA A 1 82 ? -9.945 15.744 10.159 1.00 81.25 82 ALA A C 1
ATOM 638 O O . ALA A 1 82 ? -9.945 15.649 11.39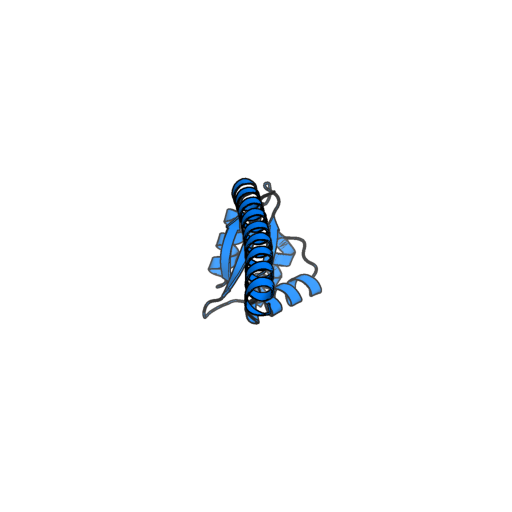0 1.00 81.25 82 ALA A O 1
ATOM 639 N N . GLU A 1 83 ? -10.887 16.412 9.493 1.00 85.31 83 GLU A N 1
ATOM 640 C CA . GLU A 1 83 ? -12.044 17.038 10.137 1.00 85.31 83 GLU A CA 1
ATOM 641 C C . GLU A 1 83 ? -12.913 15.998 10.847 1.00 85.31 83 GLU A C 1
ATOM 643 O O . GLU A 1 83 ? -13.197 16.149 12.036 1.00 85.31 83 GLU A O 1
ATOM 648 N N . ILE A 1 84 ? -13.244 14.892 10.169 1.00 88.50 84 ILE A N 1
ATOM 649 C CA . ILE A 1 84 ? -14.014 13.788 10.760 1.00 88.50 84 ILE A CA 1
ATOM 650 C C . ILE A 1 84 ? -13.295 13.218 11.987 1.00 88.50 84 ILE A C 1
ATOM 652 O O . ILE A 1 84 ? -13.912 13.050 13.036 1.00 88.50 84 ILE A O 1
ATOM 656 N N . ARG A 1 85 ? -11.984 12.955 11.898 1.00 90.00 85 ARG A N 1
ATOM 657 C CA . ARG A 1 85 ? -11.193 12.452 13.038 1.00 90.00 85 ARG A CA 1
ATOM 658 C C . ARG A 1 85 ? -11.221 13.413 14.224 1.00 90.00 85 ARG A C 1
ATOM 660 O O . ARG A 1 85 ? -11.385 12.971 15.358 1.00 90.00 85 ARG A O 1
ATOM 667 N N . THR A 1 86 ? -11.099 14.712 13.962 1.00 91.31 86 THR A N 1
ATOM 668 C CA . THR A 1 86 ? -11.156 15.752 15.000 1.00 91.31 86 THR A CA 1
ATOM 669 C C . THR A 1 86 ? -12.535 15.808 15.653 1.00 91.31 86 THR A C 1
ATOM 671 O O . THR A 1 86 ? -12.638 15.938 16.872 1.00 91.31 86 THR A O 1
ATOM 674 N N . LEU A 1 87 ? -13.600 15.676 14.861 1.00 92.56 87 LEU A N 1
ATOM 675 C CA . LEU A 1 87 ? -14.970 15.657 15.363 1.00 92.56 87 LEU A CA 1
ATOM 676 C C . LEU A 1 87 ? -15.223 14.429 16.250 1.00 92.56 87 LEU A C 1
ATOM 678 O O . LEU A 1 87 ? -15.730 14.570 17.359 1.00 92.56 87 LEU A O 1
ATOM 682 N N . VAL A 1 88 ? -14.807 13.241 15.798 1.00 92.94 88 VAL A N 1
ATOM 683 C CA . VAL A 1 88 ? -14.942 11.987 16.557 1.00 92.94 88 VAL A CA 1
ATOM 684 C C . VAL A 1 88 ? -14.169 12.053 17.876 1.00 92.94 88 VAL A C 1
ATOM 686 O O . VAL A 1 88 ? -14.712 11.668 18.907 1.00 92.94 88 VAL A O 1
ATOM 689 N N . ALA A 1 89 ? -12.944 12.588 17.876 1.00 92.00 89 ALA A N 1
ATOM 690 C CA . ALA A 1 89 ? -12.162 12.762 19.101 1.00 92.00 89 ALA A CA 1
ATOM 691 C C . ALA A 1 89 ? -12.891 13.653 20.123 1.00 92.00 89 ALA A C 1
ATOM 693 O O . ALA A 1 89 ? -13.064 13.255 21.272 1.00 92.00 89 ALA A O 1
ATOM 694 N N . LYS A 1 90 ? -13.425 14.802 19.685 1.00 92.25 90 LYS A N 1
ATOM 695 C CA . LYS A 1 90 ? -14.216 15.696 20.548 1.00 92.25 90 LYS A CA 1
ATOM 696 C C . LYS A 1 90 ? -15.497 15.041 21.066 1.00 92.25 90 LYS A C 1
ATOM 698 O O . LYS A 1 90 ? -15.888 15.273 22.210 1.00 92.25 90 LYS A O 1
ATOM 703 N N . MET A 1 91 ? -16.164 14.232 20.241 1.00 91.31 91 MET A N 1
ATOM 704 C CA . MET A 1 91 ? -17.352 13.485 20.666 1.00 91.31 91 MET A CA 1
ATOM 705 C C . MET A 1 91 ? -17.011 12.467 21.757 1.00 91.31 91 MET A C 1
ATOM 707 O O . MET A 1 91 ? -17.734 12.387 22.745 1.00 91.31 91 MET A O 1
ATOM 711 N N . LEU A 1 92 ? -15.898 11.742 21.614 1.00 91.56 92 LEU A N 1
ATOM 712 C CA . LEU A 1 92 ? -15.430 10.783 22.618 1.00 91.56 92 LEU A CA 1
ATOM 713 C C . LEU A 1 92 ? -15.049 11.469 23.936 1.00 91.56 92 LEU A C 1
ATOM 715 O O . LEU A 1 92 ? -15.415 10.976 24.999 1.00 91.56 92 LEU A O 1
ATOM 719 N N . GLU A 1 93 ? -14.375 12.621 23.882 1.00 90.25 93 GLU A N 1
ATOM 720 C CA . GLU A 1 93 ? -14.056 13.421 25.075 1.00 90.25 93 GLU A CA 1
ATOM 721 C C . GLU A 1 93 ? -15.323 13.919 25.784 1.00 90.25 93 GLU A C 1
ATOM 723 O O . GLU A 1 93 ? -15.436 13.831 27.007 1.00 90.25 93 GLU A O 1
ATOM 728 N N . THR A 1 94 ? -16.307 14.391 25.014 1.00 89.75 94 THR A N 1
ATOM 729 C CA . THR A 1 94 ? -17.592 14.862 25.553 1.00 89.75 94 THR A CA 1
ATOM 730 C C . THR A 1 94 ? -18.364 13.724 26.219 1.00 89.75 94 THR A C 1
ATOM 732 O O . THR A 1 94 ? -18.933 13.907 27.294 1.00 89.75 94 THR A O 1
ATOM 735 N N . GLU A 1 95 ? -18.380 12.545 25.601 1.00 89.06 95 GLU A N 1
ATOM 736 C CA . GLU A 1 95 ? -19.065 11.373 26.145 1.00 89.06 95 GLU A CA 1
ATOM 737 C C . GLU A 1 95 ? -18.370 10.841 27.406 1.00 89.06 95 GLU A C 1
ATOM 739 O O . GLU A 1 95 ? -19.032 10.535 28.397 1.00 89.06 95 GLU A O 1
ATOM 744 N N . ALA A 1 96 ? -17.033 10.819 27.426 1.00 86.56 96 ALA A N 1
ATOM 745 C CA . ALA A 1 96 ? -16.262 10.461 28.614 1.00 86.56 96 ALA A CA 1
ATOM 746 C C . ALA A 1 96 ? -16.545 11.412 29.793 1.00 86.56 96 ALA A C 1
ATOM 748 O O . ALA A 1 96 ? -16.719 10.956 30.925 1.00 86.56 96 ALA A O 1
ATOM 749 N N . ALA A 1 97 ? -16.658 12.719 29.530 1.00 85.00 97 ALA A N 1
ATOM 750 C CA . ALA A 1 97 ? -17.001 13.711 30.547 1.00 85.00 97 ALA A CA 1
ATOM 751 C C . ALA A 1 97 ? -18.417 13.502 31.118 1.00 85.00 97 ALA A C 1
ATOM 753 O O . ALA A 1 97 ? -18.602 13.568 32.335 1.00 85.00 97 ALA A O 1
ATOM 754 N N . ARG A 1 98 ? -19.408 13.183 30.269 1.00 85.31 98 ARG A N 1
ATOM 755 C CA . ARG A 1 98 ? -20.774 12.858 30.725 1.00 85.31 98 ARG A CA 1
ATOM 756 C C . ARG A 1 98 ? -20.807 11.602 31.590 1.00 85.31 98 ARG A C 1
ATOM 758 O O . ARG A 1 98 ? -21.412 11.615 32.656 1.00 85.31 98 ARG A O 1
ATOM 765 N N . LEU A 1 99 ? -20.136 10.534 31.158 1.00 80.69 99 LEU A N 1
ATOM 766 C CA . LEU A 1 99 ? -20.072 9.272 31.904 1.00 80.69 99 LEU A CA 1
ATOM 767 C C . LEU A 1 99 ? -19.398 9.436 33.275 1.00 80.69 99 LEU A C 1
ATOM 769 O O . LEU A 1 99 ? -19.771 8.746 34.223 1.00 80.69 99 LEU A O 1
ATOM 773 N N . SER A 1 100 ? -18.437 10.358 33.400 1.00 79.81 100 SER A N 1
ATOM 774 C CA . SER A 1 100 ? -17.819 10.699 34.687 1.00 79.81 100 SER A CA 1
ATOM 775 C C . SER A 1 100 ? -18.798 11.403 35.633 1.00 79.81 100 SER A C 1
ATOM 777 O O . SER A 1 100 ? -18.869 11.038 36.801 1.00 79.81 100 SER A 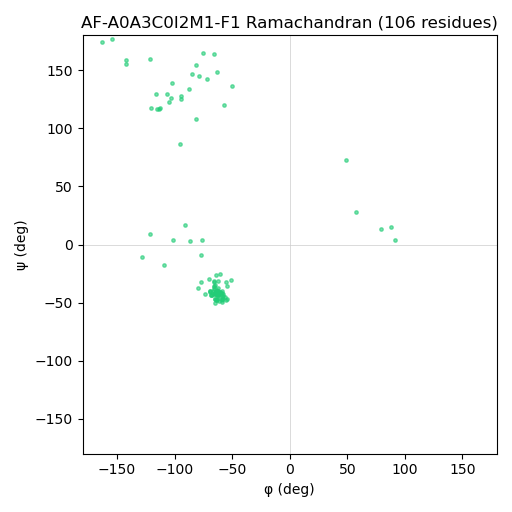O 1
ATOM 779 N N . GLN A 1 101 ? -19.592 12.358 35.133 1.00 75.50 101 GLN A N 1
ATOM 780 C CA . GLN A 1 101 ? -20.599 13.058 35.945 1.00 75.50 101 GLN A CA 1
ATOM 781 C C . GLN A 1 101 ? -21.725 12.134 36.422 1.00 75.50 101 GLN A C 1
ATOM 783 O O . GLN A 1 101 ? -22.174 12.253 37.556 1.00 75.50 101 GLN A O 1
ATOM 788 N N . VAL A 1 102 ? -22.167 11.186 35.589 1.00 74.69 102 VAL A N 1
ATOM 789 C CA . VAL A 1 102 ? -23.204 10.216 35.987 1.00 74.69 102 VAL A CA 1
ATOM 790 C C . VAL A 1 102 ? -22.710 9.311 37.123 1.00 74.69 102 VAL A C 1
ATOM 792 O O . VAL A 1 102 ? -23.450 9.070 38.072 1.00 74.69 102 VAL A O 1
ATOM 795 N N . LYS A 1 103 ? -21.443 8.877 37.085 1.00 69.38 103 LYS A N 1
ATOM 796 C CA . LYS A 1 103 ? -20.847 8.065 38.160 1.00 69.38 103 LYS A CA 1
ATOM 797 C C . LYS A 1 103 ? -20.707 8.810 39.488 1.00 69.38 103 LYS A C 1
ATOM 799 O O . LYS A 1 103 ? -20.812 8.179 40.532 1.00 69.38 103 LYS A O 1
ATOM 804 N N . GLU A 1 104 ? -20.469 10.120 39.465 1.00 66.00 104 GLU A N 1
ATOM 805 C CA . GLU A 1 104 ? -20.420 10.929 40.692 1.00 66.00 104 GLU A CA 1
ATOM 806 C C . GLU A 1 104 ? -21.801 11.089 41.341 1.00 66.00 104 GLU A C 1
ATOM 808 O O . GLU A 1 104 ? -21.886 11.174 42.561 1.00 66.00 104 GLU A O 1
ATOM 813 N N . ILE A 1 105 ? -22.881 11.076 40.552 1.00 62.50 105 ILE A N 1
ATOM 814 C CA . ILE A 1 105 ? -24.259 11.191 41.057 1.00 62.50 105 ILE A CA 1
ATOM 815 C C . ILE A 1 105 ? -24.756 9.868 41.668 1.00 62.50 105 ILE A C 1
ATOM 817 O O . ILE A 1 105 ? -25.515 9.901 42.627 1.00 62.50 105 ILE A O 1
ATOM 821 N N . GLU A 1 106 ? -24.324 8.709 41.162 1.00 58.72 106 GLU A N 1
ATOM 822 C CA . GLU A 1 106 ? -24.713 7.390 41.705 1.00 58.72 106 GLU A CA 1
ATOM 823 C C . GLU A 1 106 ? -23.975 6.992 43.004 1.00 58.72 106 GLU A C 1
ATOM 825 O O . GLU A 1 106 ? -24.325 5.987 43.622 1.00 58.72 106 GLU A O 1
ATOM 830 N N . LEU A 1 107 ? -22.955 7.751 43.424 1.00 56.03 107 LEU A N 1
ATOM 831 C CA . LEU A 1 107 ? -22.144 7.493 44.628 1.00 56.03 107 LEU A CA 1
ATOM 832 C C . LEU A 1 107 ? -22.512 8.377 45.842 1.00 56.03 107 LEU A C 1
ATOM 834 O O . LEU A 1 107 ? -21.839 8.279 46.872 1.00 56.03 107 LEU A O 1
ATOM 838 N N . VAL A 1 108 ? -23.550 9.216 45.732 1.00 49.59 108 VAL A N 1
ATOM 839 C CA . VAL A 1 108 ? -24.094 10.082 46.803 1.00 49.59 108 VAL A CA 1
ATOM 840 C C . VAL A 1 108 ? -25.451 9.561 47.259 1.00 49.59 108 VAL A C 1
ATOM 842 O O . VAL A 1 108 ? -25.666 9.516 48.491 1.00 49.59 108 VAL A O 1
#

pLDDT: mean 87.29, std 10.12, range [49.59, 96.62]

Solvent-accessible surface area (backbone atoms only — not comparable to full-atom values): 5891 Å² total; per-residue (Å²): 113,36,33,40,37,39,51,42,69,44,91,80,50,37,66,69,58,48,31,51,47,34,32,74,73,59,73,34,50,73,67,58,20,47,53,49,50,53,38,34,74,73,60,35,69,42,82,41,80,34,54,76,90,63,40,56,66,59,54,50,50,54,40,40,76,34,21,40,36,67,48,78,41,47,51,67,58,49,52,54,50,51,52,51,51,53,51,53,52,52,50,52,53,53,50,52,52,51,56,52,54,55,55,58,61,78,75,111

Sequence (108 aa):
MTKVVLYDWQPGFNKVALNRLLRNQANYSLASAKQAVDSLLEGKSLEIVVDSAYRPKAFLNDAISLGAVGKIITREQNEQLAEIRTLVAKMLETEAARLSQVKEIELV

Nearest PDB structures (foldseek):
  9ayo-assembly1_A  TM=7.017E-01  e=4.186E-03  Mycolicibacterium smegmatis MC2 155
  9ayn-assembly1_A  TM=7.052E-01  e=3.285E-02  Mycolicibacterium smegmatis MC2 155
  2wa8-assembly2_C  TM=7.240E-01  e=3.518E-02  Escherichia coli K-12
  3gq1-assembly2_B  TM=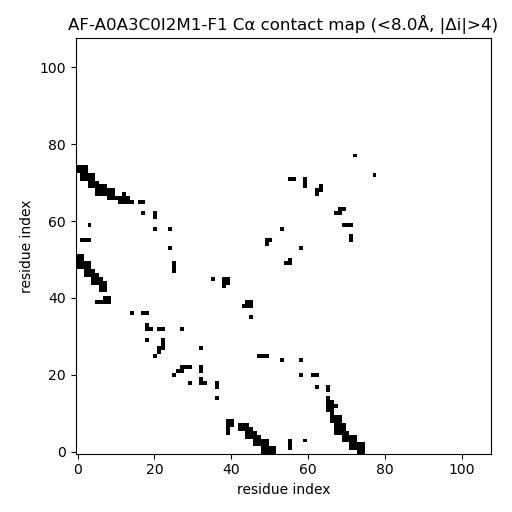6.910E-01  e=2.673E-02  Caulobacter vibrioides
  3g3p-assembly1_B  TM=6.877E-01  e=3.768E-02  Caulobacter vibrioides

Radius of gyration: 20.02 Å; Cα contacts (8 Å, |Δi|>4): 130; chains: 1; bounding box: 41×31×60 Å

Mean predicted aligned error: 8.6 Å